Protein AF-A0A931RK16-F1 (afdb_monomer_lite)

Radius of gyration: 16.44 Å; chains: 1; bounding box: 36×21×48 Å

Sequence (110 aa):
MFVYLNLQLIFFVIPLILLWFFFWKMLLPYIKIYLFTIIPTFLFGTPWDLLSVRSGLWNYNTSGTLGIWFFGNPSTGLPLEEFIFFNFLWPFFITTVVIIGWQYFKKYVW

pLDDT: mean 90.81, std 8.19, range [53.38, 98.25]

Structure (mmCIF, N/CA/C/O backbone):
data_AF-A0A931RK16-F1
#
_entry.id   AF-A0A931RK16-F1
#
loop_
_atom_site.group_PDB
_atom_site.id
_atom_site.type_symbol
_atom_site.label_atom_id
_atom_site.label_alt_id
_atom_site.label_comp_id
_atom_site.label_asym_id
_atom_site.label_entity_id
_atom_site.label_seq_id
_atom_site.pdbx_PDB_ins_code
_atom_site.Cartn_x
_atom_site.Cartn_y
_atom_site.Cartn_z
_atom_site.occupancy
_atom_site.B_iso_or_equiv
_atom_site.auth_seq_id
_atom_site.auth_comp_id
_atom_site.auth_asym_id
_atom_site.auth_atom_id
_atom_site.pdbx_PDB_model_num
ATOM 1 N N . MET A 1 1 ? -6.776 0.086 -24.388 1.00 53.38 1 MET A N 1
ATOM 2 C CA . MET A 1 1 ? -7.751 0.060 -23.273 1.00 53.38 1 MET A CA 1
ATOM 3 C C . MET A 1 1 ? -6.976 -0.305 -22.018 1.00 53.38 1 MET A C 1
ATOM 5 O O . MET A 1 1 ? -6.357 -1.359 -22.018 1.00 53.38 1 MET A O 1
ATOM 9 N N . PHE A 1 2 ? -6.930 0.567 -21.006 1.00 64.81 2 PHE A N 1
ATOM 10 C CA . PHE A 1 2 ? -6.140 0.360 -19.779 1.00 64.81 2 PHE A CA 1
ATOM 11 C C . PHE A 1 2 ? -6.820 -0.645 -18.843 1.00 64.81 2 PHE A C 1
ATOM 13 O O . PHE A 1 2 ? -7.290 -0.296 -17.764 1.00 64.81 2 PH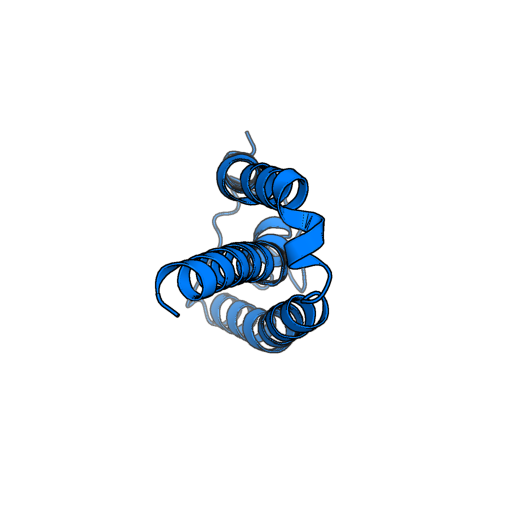E A O 1
ATOM 20 N N . VAL A 1 3 ? -6.930 -1.899 -19.291 1.00 76.50 3 VAL A N 1
ATOM 21 C CA . VAL A 1 3 ? -7.616 -2.968 -18.549 1.00 76.50 3 VAL A CA 1
ATOM 22 C C . VAL A 1 3 ? -7.043 -3.085 -17.139 1.00 76.50 3 VAL A C 1
ATOM 24 O O . VAL A 1 3 ? -7.804 -3.167 -16.185 1.00 76.50 3 VAL A O 1
ATOM 27 N N . TYR A 1 4 ? -5.721 -3.001 -16.997 1.00 77.31 4 TYR A N 1
ATOM 28 C CA . TYR A 1 4 ? -5.059 -3.170 -15.711 1.00 77.31 4 TYR A CA 1
ATOM 29 C C . TYR A 1 4 ? -5.394 -2.054 -14.711 1.00 77.31 4 TYR A C 1
ATOM 31 O O . TYR A 1 4 ? -5.892 -2.336 -13.623 1.00 77.31 4 TYR A O 1
ATOM 39 N N . LEU A 1 5 ? -5.242 -0.788 -15.113 1.00 82.81 5 LEU A N 1
ATOM 40 C CA . LEU A 1 5 ? -5.629 0.361 -14.288 1.00 82.81 5 LEU A CA 1
ATOM 41 C C . LEU A 1 5 ? -7.115 0.309 -13.906 1.00 82.81 5 LEU A C 1
ATOM 43 O O . LEU A 1 5 ? -7.472 0.543 -12.754 1.00 82.81 5 LEU A O 1
ATOM 47 N N . ASN A 1 6 ? -7.988 -0.054 -14.850 1.00 87.56 6 ASN A N 1
ATOM 48 C CA . ASN A 1 6 ? -9.420 -0.179 -14.583 1.00 87.56 6 ASN A CA 1
ATOM 49 C C . ASN A 1 6 ? -9.709 -1.240 -13.513 1.00 87.56 6 ASN A C 1
ATOM 51 O O . ASN A 1 6 ? -10.525 -1.003 -12.624 1.00 87.56 6 ASN A O 1
ATOM 55 N N . LEU A 1 7 ? -9.028 -2.389 -13.563 1.00 86.81 7 LEU A N 1
ATOM 56 C CA . LEU A 1 7 ? -9.163 -3.431 -12.545 1.00 86.81 7 LEU A CA 1
ATOM 57 C C . LEU A 1 7 ? -8.685 -2.931 -11.176 1.00 86.81 7 LEU A C 1
ATOM 59 O O . LEU A 1 7 ? -9.385 -3.124 -10.184 1.00 86.81 7 LEU A O 1
ATOM 63 N N . GLN A 1 8 ? -7.550 -2.229 -11.110 1.00 86.69 8 GLN A N 1
ATOM 64 C CA . GLN A 1 8 ? -7.062 -1.640 -9.857 1.00 86.69 8 GLN A CA 1
ATOM 65 C C . GLN A 1 8 ? -8.070 -0.642 -9.264 1.00 86.69 8 GLN A C 1
ATOM 67 O O . GLN A 1 8 ? -8.343 -0.662 -8.061 1.00 86.69 8 GLN A O 1
ATOM 72 N N . LEU A 1 9 ? -8.676 0.199 -10.106 1.00 90.38 9 LEU A N 1
ATOM 73 C CA . LEU A 1 9 ? -9.700 1.148 -9.674 1.00 90.38 9 LEU A CA 1
ATOM 74 C C . LEU A 1 9 ? -10.937 0.435 -9.113 1.00 90.38 9 LEU A C 1
ATOM 76 O O . LEU A 1 9 ? -11.398 0.775 -8.023 1.00 90.38 9 LEU A O 1
ATOM 80 N N . ILE A 1 10 ? -11.448 -0.568 -9.832 1.00 92.88 10 ILE A N 1
ATOM 81 C CA . ILE A 1 10 ? -12.672 -1.294 -9.466 1.00 92.88 10 ILE A CA 1
ATOM 82 C C . ILE A 1 10 ? -12.482 -2.116 -8.193 1.00 92.88 10 ILE A C 1
ATOM 84 O O . ILE A 1 10 ? -13.352 -2.101 -7.326 1.00 92.88 10 ILE A O 1
ATOM 88 N N . PHE A 1 11 ? -11.365 -2.832 -8.070 1.00 91.25 11 PHE A N 1
ATOM 89 C CA . PHE A 1 11 ? -11.179 -3.796 -6.986 1.00 91.25 11 PHE A CA 1
ATOM 90 C C . PHE A 1 11 ? -10.529 -3.216 -5.733 1.00 91.25 11 PHE A C 1
ATOM 92 O O . PHE A 1 11 ? -10.690 -3.794 -4.662 1.00 91.25 11 PHE A O 1
ATOM 99 N N . PHE A 1 12 ? -9.826 -2.085 -5.832 1.00 92.19 12 PHE A N 1
ATOM 100 C CA . PHE A 1 12 ? -9.086 -1.539 -4.695 1.00 92.19 12 PHE A CA 1
ATOM 101 C C . PHE A 1 12 ? -9.469 -0.098 -4.394 1.00 92.19 12 PHE A C 1
ATOM 103 O O . PHE A 1 12 ? -9.858 0.190 -3.266 1.00 92.19 12 PHE A O 1
ATOM 110 N N . VAL A 1 13 ? -9.425 0.806 -5.378 1.00 94.69 13 VAL A N 1
ATOM 111 C CA . VAL A 1 13 ? -9.688 2.231 -5.113 1.00 94.69 13 VAL A CA 1
ATOM 112 C C . VAL A 1 13 ? -11.139 2.467 -4.702 1.00 94.69 13 VAL A C 1
ATOM 114 O O . VAL A 1 13 ? -11.379 3.079 -3.663 1.00 94.69 13 VAL A O 1
ATOM 117 N N . ILE A 1 14 ? -12.111 1.962 -5.468 1.00 96.12 14 ILE A N 1
ATOM 118 C CA . ILE A 1 14 ? -13.535 2.144 -5.153 1.00 96.12 14 ILE A CA 1
ATOM 119 C C . ILE A 1 14 ? -13.880 1.516 -3.789 1.00 96.12 14 ILE A C 1
ATOM 121 O O . ILE A 1 14 ? -14.414 2.232 -2.939 1.00 96.12 14 ILE A O 1
ATOM 125 N N . PRO A 1 15 ? -13.539 0.242 -3.505 1.00 97.00 15 PRO A N 1
ATOM 126 C CA . PRO A 1 15 ? -13.766 -0.345 -2.189 1.00 97.00 15 PRO A CA 1
ATOM 127 C C . PRO A 1 15 ? -13.076 0.419 -1.059 1.00 97.00 15 PRO A C 1
ATOM 129 O O . PRO A 1 15 ? -13.696 0.646 -0.025 1.00 97.00 15 PRO A O 1
ATOM 132 N N . LEU A 1 16 ? -11.831 0.870 -1.250 1.00 97.19 16 LEU A N 1
ATOM 133 C CA . LEU A 1 16 ? -11.112 1.647 -0.240 1.00 97.19 16 LEU A CA 1
ATOM 134 C C . LEU A 1 16 ? -11.820 2.970 0.069 1.00 97.19 16 LEU A C 1
ATOM 136 O O . LEU A 1 16 ? -11.980 3.309 1.241 1.00 97.19 16 LEU A O 1
ATOM 140 N N . ILE A 1 17 ? -12.285 3.687 -0.960 1.00 97.94 17 ILE A N 1
ATOM 141 C CA . ILE A 1 17 ? -13.060 4.924 -0.800 1.00 97.94 17 ILE A CA 1
ATOM 142 C C . ILE A 1 17 ? -14.337 4.648 -0.011 1.00 97.94 17 ILE A C 1
ATOM 144 O O . ILE A 1 17 ? -14.632 5.382 0.929 1.00 97.94 17 ILE A O 1
ATOM 148 N N . LEU A 1 18 ? -15.076 3.588 -0.350 1.00 98.19 18 LEU A N 1
ATOM 149 C CA . LEU A 1 18 ? -16.300 3.228 0.366 1.00 98.19 18 LEU A CA 1
ATOM 150 C C . LEU A 1 18 ? -16.006 2.889 1.832 1.00 98.19 18 LEU A C 1
ATOM 152 O O . LEU A 1 18 ? -16.664 3.416 2.728 1.00 98.19 18 LEU A O 1
ATOM 156 N N . LEU A 1 19 ? -14.988 2.067 2.098 1.00 98.00 19 LEU A N 1
ATOM 157 C CA . LEU A 1 19 ? -14.597 1.706 3.461 1.00 98.00 19 LEU A CA 1
ATOM 158 C C . LEU A 1 19 ? -14.202 2.943 4.272 1.00 98.00 19 LEU A C 1
ATOM 160 O O . LEU A 1 19 ? -14.673 3.117 5.393 1.00 98.00 19 LEU A O 1
ATOM 164 N N . TRP A 1 20 ? -13.399 3.845 3.714 1.00 97.75 20 TRP A N 1
ATOM 165 C CA . TRP A 1 20 ? -13.055 5.082 4.408 1.00 97.75 20 TRP A CA 1
ATOM 166 C C . TRP A 1 20 ? -14.259 5.995 4.591 1.00 97.75 20 TRP A C 1
ATOM 168 O O . TRP A 1 20 ? -14.450 6.512 5.684 1.00 97.75 20 TRP A O 1
ATOM 178 N N . PHE A 1 21 ? -15.124 6.141 3.594 1.00 98.25 21 PHE A N 1
ATOM 179 C CA . PHE A 1 21 ? -16.332 6.953 3.716 1.00 98.25 21 PHE A CA 1
ATOM 180 C C . PHE A 1 21 ? -17.215 6.507 4.894 1.00 98.25 21 PHE A C 1
ATOM 182 O O . PHE A 1 21 ? -17.642 7.340 5.694 1.00 98.25 21 PHE A O 1
ATOM 189 N N . PHE A 1 22 ? -17.428 5.198 5.060 1.00 98.25 22 PHE A N 1
ATOM 190 C CA . PHE A 1 22 ? -18.258 4.666 6.145 1.00 98.25 22 PHE A CA 1
ATOM 191 C C . PHE A 1 22 ? -17.529 4.558 7.494 1.00 98.25 22 PHE A C 1
ATOM 193 O O . PHE A 1 22 ? -18.151 4.751 8.539 1.00 98.25 22 PHE A O 1
ATOM 200 N N . PHE A 1 23 ? -16.220 4.286 7.498 1.00 97.94 23 PHE A N 1
ATOM 201 C CA . PHE A 1 23 ? -15.464 3.946 8.710 1.00 97.94 23 PHE A CA 1
ATOM 202 C C . PHE A 1 23 ? -14.368 4.955 9.088 1.00 97.94 23 PHE A C 1
ATOM 204 O O . PHE A 1 23 ? -13.601 4.691 10.012 1.00 97.94 23 PHE A O 1
ATOM 211 N N . TRP A 1 24 ? -14.278 6.131 8.455 1.00 97.62 24 TRP A N 1
ATOM 212 C CA . TRP A 1 24 ? -13.167 7.077 8.670 1.00 97.62 24 TRP A CA 1
ATOM 213 C C . TRP A 1 24 ? -12.913 7.417 10.144 1.00 97.62 24 TRP A C 1
ATOM 215 O O . TRP A 1 24 ? -11.763 7.441 10.571 1.00 97.62 24 TRP A O 1
ATOM 225 N N . LYS A 1 25 ? -13.960 7.618 10.958 1.00 97.81 25 LYS A N 1
ATOM 226 C CA . LYS A 1 25 ? -13.8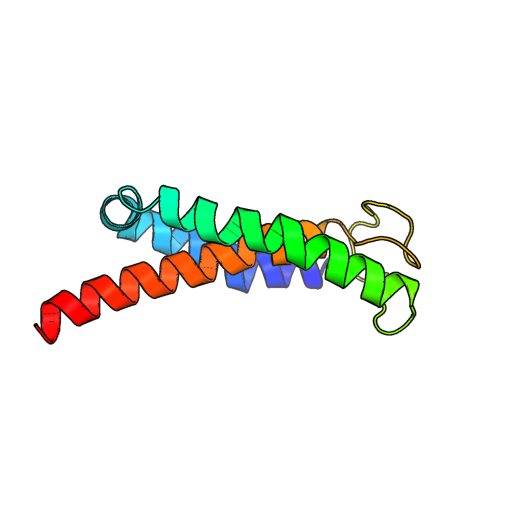07 7.918 12.397 1.00 97.81 25 LYS A CA 1
ATOM 227 C C . LYS A 1 25 ? -13.141 6.778 13.173 1.00 97.81 25 LYS A C 1
ATOM 229 O O . LYS A 1 25 ? -12.408 7.036 14.121 1.00 97.81 25 LYS A O 1
ATOM 234 N N . MET A 1 26 ? -13.391 5.534 12.766 1.00 97.00 26 MET A N 1
ATOM 235 C CA . MET A 1 26 ? -12.754 4.339 13.325 1.00 97.00 26 MET A CA 1
ATOM 236 C C . MET A 1 26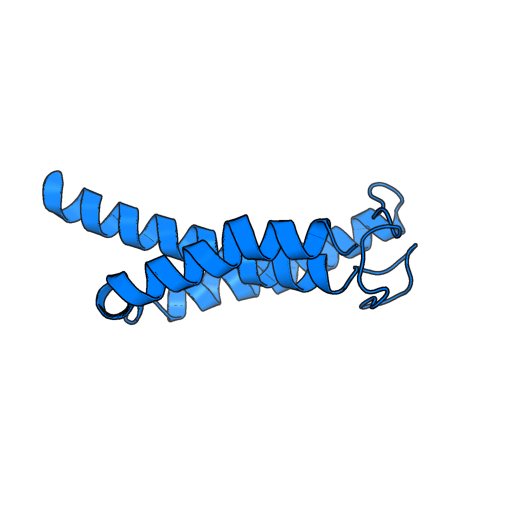 ? -11.308 4.197 12.835 1.00 97.00 26 MET A C 1
ATOM 238 O O . MET A 1 26 ? -10.453 3.741 13.586 1.00 97.00 26 MET A O 1
ATOM 242 N N . LEU A 1 27 ? -11.031 4.587 11.588 1.00 97.75 27 LEU A N 1
ATOM 243 C CA . LEU A 1 27 ? -9.735 4.391 10.933 1.00 97.75 27 LEU A CA 1
ATOM 244 C C . LEU A 1 27 ? -8.711 5.489 11.251 1.00 97.75 27 LEU A C 1
ATOM 246 O O . LEU A 1 27 ? -7.524 5.190 11.370 1.00 97.75 27 LEU A O 1
ATOM 250 N N . LEU A 1 28 ? -9.147 6.742 11.415 1.00 96.94 28 LEU A N 1
ATOM 251 C CA . LEU A 1 28 ? -8.275 7.902 11.649 1.00 96.94 28 LEU A CA 1
ATOM 252 C C . LEU A 1 28 ? -7.283 7.731 12.815 1.00 96.94 28 LEU A C 1
ATOM 254 O O . LEU A 1 28 ? -6.108 8.059 12.627 1.00 96.94 28 LEU A O 1
ATOM 258 N N . PRO A 1 29 ? -7.674 7.191 13.989 1.00 97.56 29 PRO A N 1
ATOM 259 C CA . PRO A 1 29 ? -6.737 6.974 15.095 1.00 97.56 29 PRO A CA 1
ATOM 260 C C . PRO A 1 29 ? -5.555 6.062 14.735 1.00 97.56 29 PRO A C 1
ATOM 262 O O . PRO A 1 29 ? -4.502 6.125 15.368 1.00 97.56 29 PRO A O 1
ATOM 265 N N . TYR A 1 30 ? -5.706 5.236 13.699 1.00 97.31 30 TYR A N 1
ATOM 266 C CA . TYR A 1 30 ? -4.713 4.269 13.247 1.00 97.31 30 TYR A CA 1
ATOM 267 C C . TYR A 1 30 ? -3.837 4.776 12.099 1.00 97.31 30 TYR A C 1
ATOM 269 O O . TYR A 1 30 ? -3.093 3.984 11.527 1.00 97.31 30 TYR A O 1
ATOM 277 N N . ILE A 1 31 ? -3.849 6.076 11.772 1.00 96.31 31 ILE A N 1
ATOM 278 C CA . ILE A 1 31 ? -3.065 6.630 10.650 1.00 96.31 31 ILE A CA 1
ATOM 279 C C . ILE A 1 31 ? -1.575 6.245 10.698 1.00 96.31 31 ILE A C 1
ATOM 281 O O . ILE A 1 31 ? -0.958 5.974 9.671 1.00 96.31 31 ILE A O 1
ATOM 285 N N . LYS A 1 32 ? -1.002 6.126 11.903 1.00 97.25 32 LYS A N 1
ATOM 286 C CA . LYS A 1 32 ? 0.387 5.684 12.092 1.00 97.25 32 LYS A CA 1
ATOM 287 C C . LYS A 1 32 ? 0.612 4.241 11.631 1.00 97.25 32 LYS A C 1
ATOM 289 O O . LYS A 1 32 ? 1.671 3.958 11.090 1.00 97.25 32 LYS A O 1
ATOM 294 N N . ILE A 1 33 ? -0.366 3.346 11.789 1.00 96.94 33 ILE A N 1
ATOM 295 C CA . ILE A 1 33 ? -0.273 1.953 11.317 1.00 96.94 33 ILE A CA 1
ATOM 296 C C . ILE A 1 33 ? -0.205 1.907 9.788 1.00 96.94 33 ILE A C 1
ATOM 298 O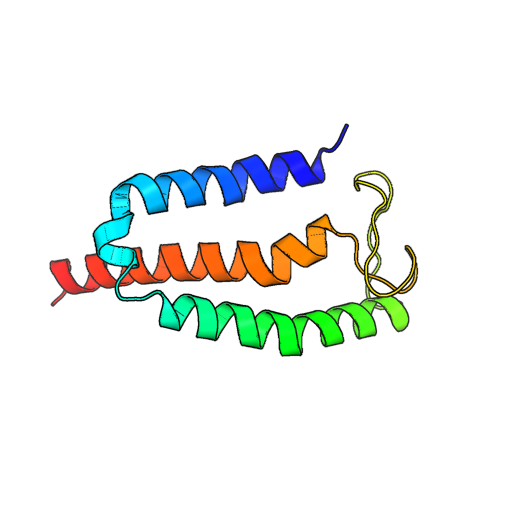 O . ILE A 1 33 ? 0.575 1.138 9.236 1.00 96.94 33 ILE A O 1
ATOM 302 N N . TYR A 1 34 ? -0.950 2.772 9.097 1.00 96.62 34 TYR A N 1
ATOM 303 C CA . TYR A 1 34 ? -0.836 2.893 7.641 1.00 96.62 34 TYR A CA 1
ATOM 304 C C . TYR A 1 34 ? 0.575 3.308 7.218 1.00 96.62 34 TYR A C 1
ATOM 306 O O . TYR A 1 34 ? 1.140 2.719 6.305 1.00 96.62 34 TYR A O 1
ATOM 314 N N . LEU A 1 35 ? 1.197 4.257 7.921 1.00 95.94 35 LEU A N 1
ATOM 315 C CA . LEU A 1 35 ? 2.593 4.620 7.651 1.00 95.94 35 LEU A CA 1
ATOM 316 C C . LEU A 1 35 ? 3.551 3.455 7.935 1.00 95.94 35 LEU A C 1
ATOM 318 O O . LEU A 1 35 ? 4.441 3.188 7.134 1.00 95.94 35 LEU A O 1
ATOM 322 N N . PHE A 1 36 ? 3.345 2.730 9.036 1.00 96.31 36 PHE A N 1
ATOM 323 C CA . PHE A 1 36 ? 4.154 1.562 9.397 1.00 96.31 36 PHE A CA 1
ATOM 324 C C . PHE A 1 36 ? 3.991 0.366 8.458 1.00 96.31 36 PHE A C 1
ATOM 326 O O . PHE A 1 36 ? 4.826 -0.529 8.498 1.00 96.31 36 PHE A O 1
ATOM 333 N N . THR A 1 37 ? 2.956 0.328 7.622 1.00 96.06 37 THR A N 1
ATOM 334 C CA . THR A 1 37 ? 2.798 -0.710 6.595 1.00 96.06 37 THR A CA 1
ATOM 335 C C . THR A 1 37 ? 3.329 -0.226 5.253 1.00 96.06 37 THR A C 1
ATOM 337 O O . THR A 1 37 ? 4.166 -0.895 4.659 1.00 96.06 37 THR A O 1
ATOM 340 N N . ILE A 1 38 ? 2.954 0.981 4.825 1.00 96.06 38 ILE A N 1
ATOM 341 C CA . ILE A 1 38 ? 3.382 1.568 3.547 1.00 96.06 38 ILE A CA 1
ATOM 342 C C . ILE A 1 38 ? 4.900 1.787 3.497 1.00 96.06 38 ILE A C 1
ATOM 344 O O . ILE A 1 38 ? 5.531 1.438 2.504 1.00 96.06 38 ILE A O 1
ATOM 348 N N . ILE A 1 39 ? 5.513 2.346 4.550 1.00 96.31 39 ILE A N 1
ATOM 349 C CA . ILE A 1 39 ? 6.945 2.691 4.525 1.00 96.31 39 ILE A CA 1
ATOM 350 C C . ILE A 1 39 ? 7.820 1.438 4.364 1.00 96.31 39 ILE A C 1
ATOM 352 O O . ILE A 1 39 ? 8.657 1.437 3.463 1.00 96.31 39 ILE A O 1
ATOM 356 N N . PRO A 1 40 ? 7.656 0.357 5.153 1.00 95.31 40 PRO A N 1
ATOM 357 C CA . PRO A 1 40 ? 8.430 -0.861 4.934 1.00 95.31 40 PRO A CA 1
ATOM 358 C C . PRO A 1 40 ? 8.135 -1.523 3.588 1.00 95.31 40 PRO A C 1
ATOM 360 O O . PRO A 1 40 ? 9.076 -1.952 2.926 1.00 95.31 40 PRO A O 1
ATOM 363 N N . THR A 1 41 ? 6.872 -1.572 3.142 1.00 94.94 41 THR A N 1
ATOM 364 C CA . THR A 1 41 ? 6.547 -2.098 1.807 1.00 94.94 41 THR A CA 1
ATOM 365 C C . THR A 1 41 ? 7.293 -1.328 0.725 1.00 94.94 41 THR A C 1
ATOM 367 O O . THR A 1 41 ? 7.908 -1.944 -0.135 1.00 94.94 41 THR A O 1
ATOM 370 N N . PHE A 1 42 ? 7.345 -0.002 0.815 1.00 94.81 42 PHE A N 1
ATOM 371 C CA . PHE A 1 42 ? 8.123 0.813 -0.107 1.00 94.81 42 PHE A CA 1
ATOM 372 C C . PHE A 1 42 ? 9.632 0.539 -0.012 1.00 94.81 42 PHE A C 1
ATOM 374 O O . PHE A 1 42 ? 10.272 0.248 -1.022 1.00 94.81 42 PHE A O 1
ATOM 381 N N . LEU A 1 43 ? 10.204 0.588 1.195 1.00 95.81 43 LEU A N 1
ATOM 382 C CA . LEU A 1 43 ? 11.650 0.463 1.406 1.00 95.81 43 LEU A CA 1
ATOM 383 C C . LEU A 1 43 ? 12.205 -0.920 1.062 1.00 95.81 43 LEU A C 1
ATOM 385 O O . LEU A 1 43 ? 13.351 -1.007 0.635 1.00 95.81 43 LEU A O 1
ATOM 389 N N . PHE A 1 44 ? 11.427 -1.985 1.254 1.00 95.06 44 PHE A N 1
ATOM 390 C CA . PHE A 1 44 ? 11.877 -3.356 1.008 1.00 95.06 44 PHE A CA 1
ATOM 391 C C . PHE A 1 44 ? 11.285 -3.951 -0.271 1.00 95.06 44 PHE A C 1
ATOM 393 O O . PHE A 1 44 ? 12.000 -4.617 -1.017 1.00 95.06 44 PHE A O 1
ATOM 400 N N . GLY A 1 45 ? 10.012 -3.680 -0.558 1.00 93.12 45 GLY A N 1
ATOM 401 C CA . GLY A 1 45 ? 9.321 -4.185 -1.743 1.00 93.12 45 GLY A CA 1
ATOM 402 C C . GLY A 1 45 ? 9.849 -3.566 -3.030 1.00 93.12 45 GLY A C 1
ATOM 403 O O . GLY A 1 45 ? 10.172 -4.296 -3.960 1.00 93.12 45 GLY A O 1
ATOM 404 N N . THR A 1 46 ? 10.054 -2.242 -3.073 1.00 93.38 46 THR A N 1
ATOM 405 C CA . THR A 1 46 ? 10.562 -1.594 -4.297 1.00 93.38 46 THR A CA 1
ATOM 406 C C . THR A 1 46 ? 11.946 -2.121 -4.709 1.00 93.38 46 THR A C 1
ATOM 408 O O . THR A 1 46 ? 12.110 -2.479 -5.879 1.00 93.38 46 THR A O 1
ATOM 411 N N . PRO A 1 47 ? 12.955 -2.228 -3.815 1.00 94.31 47 PRO A N 1
ATOM 412 C CA . PRO A 1 47 ? 14.229 -2.839 -4.190 1.00 94.31 47 PRO A CA 1
ATOM 413 C C . PRO A 1 47 ? 14.098 -4.299 -4.619 1.00 94.31 47 PRO A C 1
ATOM 415 O O . PRO A 1 47 ? 14.759 -4.705 -5.573 1.00 94.31 47 PRO A O 1
ATOM 418 N N . TRP A 1 48 ? 13.251 -5.080 -3.944 1.00 94.12 48 TRP A N 1
ATOM 419 C CA . TRP A 1 48 ? 13.042 -6.487 -4.280 1.00 94.12 48 TRP A CA 1
ATOM 420 C C . TRP A 1 48 ? 12.441 -6.669 -5.678 1.00 94.12 48 TRP A C 1
ATOM 422 O O . TRP A 1 48 ? 12.938 -7.477 -6.467 1.00 94.12 48 TRP A O 1
ATOM 432 N N . ASP A 1 49 ? 11.434 -5.870 -6.025 1.00 91.88 49 ASP A N 1
ATOM 433 C CA . ASP A 1 49 ? 10.817 -5.895 -7.351 1.00 91.88 49 ASP A CA 1
ATOM 434 C C . ASP A 1 49 ? 11.812 -5.472 -8.433 1.00 91.88 49 ASP A C 1
ATOM 436 O O . ASP A 1 49 ? 11.925 -6.127 -9.470 1.00 91.88 49 ASP A O 1
ATOM 440 N N . LEU A 1 50 ? 12.602 -4.422 -8.184 1.00 93.19 50 LEU A N 1
ATOM 441 C CA . LEU A 1 50 ? 13.639 -3.983 -9.121 1.00 93.19 50 LEU A CA 1
ATOM 442 C C . LEU A 1 50 ? 14.710 -5.053 -9.342 1.00 93.19 50 LEU A C 1
ATOM 444 O O . LEU A 1 50 ? 15.135 -5.265 -10.478 1.00 93.19 50 LEU A O 1
ATOM 448 N N . LEU A 1 51 ? 15.149 -5.736 -8.283 1.00 94.81 51 LEU A N 1
ATOM 449 C CA . LEU A 1 51 ? 16.091 -6.852 -8.394 1.00 94.81 51 LEU A CA 1
ATOM 450 C C . LEU A 1 51 ? 15.485 -8.010 -9.191 1.00 94.81 51 LEU A C 1
ATOM 452 O O . LEU A 1 51 ? 16.160 -8.584 -10.046 1.00 94.81 51 LEU A O 1
ATOM 456 N N . SER A 1 52 ? 14.211 -8.319 -8.960 1.00 93.75 52 SER A N 1
ATOM 457 C CA . SER A 1 52 ? 13.495 -9.388 -9.662 1.00 93.75 52 SER A CA 1
ATOM 458 C C . SER A 1 52 ? 13.362 -9.099 -11.159 1.00 93.75 52 SER A C 1
ATOM 460 O O . SER A 1 52 ? 13.611 -9.982 -11.977 1.00 93.75 52 SER A O 1
ATOM 462 N N . VAL A 1 53 ? 13.065 -7.851 -11.538 1.00 92.56 53 VAL A N 1
ATOM 463 C CA . VAL A 1 53 ? 13.019 -7.439 -12.952 1.00 92.56 53 VAL A CA 1
ATOM 464 C C . VAL A 1 53 ? 14.404 -7.481 -13.588 1.00 92.56 53 VAL A C 1
ATOM 466 O O . VAL A 1 53 ? 14.595 -8.079 -14.643 1.00 92.56 53 VAL A O 1
ATOM 469 N N . ARG A 1 54 ? 15.409 -6.890 -12.934 1.00 91.94 54 ARG A N 1
ATOM 470 C CA . ARG A 1 54 ? 16.769 -6.784 -13.493 1.00 91.94 54 ARG A CA 1
ATOM 471 C C . ARG A 1 54 ? 17.487 -8.125 -13.609 1.00 91.94 54 ARG A C 1
ATOM 473 O O . ARG A 1 54 ? 18.350 -8.271 -14.466 1.00 91.94 54 ARG A O 1
ATOM 480 N N . SER A 1 55 ? 17.146 -9.088 -12.756 1.00 94.44 55 SER A N 1
ATOM 481 C CA . SER A 1 55 ? 17.645 -10.465 -12.845 1.00 94.44 55 SER A CA 1
ATOM 482 C C . SER A 1 55 ? 16.893 -11.313 -13.875 1.00 94.44 55 SER A C 1
ATOM 484 O O . SER A 1 55 ? 17.279 -12.454 -14.117 1.00 94.44 55 SER A O 1
ATOM 486 N N . GLY A 1 56 ? 15.826 -10.780 -14.480 1.00 90.81 56 GLY A N 1
ATOM 487 C CA . GLY A 1 56 ? 14.971 -11.504 -15.417 1.00 90.81 56 GLY A CA 1
ATOM 488 C C . GLY A 1 56 ? 14.044 -12.528 -14.755 1.00 90.81 56 GLY A C 1
ATOM 489 O O . GLY A 1 56 ? 13.374 -13.273 -15.467 1.00 90.81 56 GLY A O 1
ATOM 490 N N . LEU A 1 57 ? 13.980 -12.565 -13.417 1.00 93.12 57 LEU A N 1
ATOM 491 C CA . LEU A 1 57 ? 13.083 -13.445 -12.662 1.00 93.12 57 LEU A CA 1
ATOM 492 C C . LEU A 1 57 ? 11.612 -13.068 -12.871 1.00 93.12 57 LEU A C 1
ATOM 494 O O . LEU A 1 57 ? 10.741 -13.935 -12.874 1.00 93.12 57 LEU A O 1
ATOM 498 N N . TRP A 1 58 ? 11.342 -11.778 -13.069 1.00 88.19 58 TRP A N 1
ATOM 499 C CA . TRP A 1 58 ? 10.011 -11.243 -13.322 1.00 88.19 58 TRP A CA 1
ATOM 500 C C . TRP A 1 58 ? 10.027 -10.262 -14.494 1.00 88.19 58 TRP A C 1
ATOM 502 O O . TRP A 1 58 ? 10.996 -9.537 -14.686 1.00 88.19 58 TRP A O 1
ATOM 512 N N . ASN A 1 59 ? 8.942 -10.207 -15.268 1.00 85.25 59 ASN A N 1
ATOM 513 C CA . ASN A 1 59 ? 8.775 -9.234 -16.346 1.00 85.25 59 ASN A CA 1
ATOM 514 C C . ASN A 1 59 ? 7.336 -8.714 -16.363 1.00 85.25 59 ASN A C 1
ATOM 516 O O . ASN A 1 59 ? 6.389 -9.485 -16.207 1.00 85.25 59 ASN A O 1
ATOM 520 N N . TYR A 1 60 ? 7.172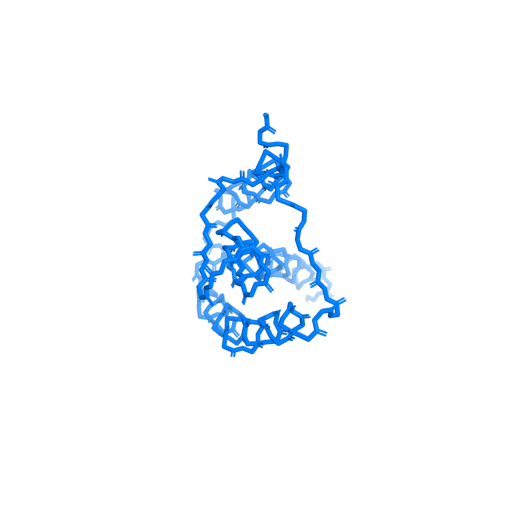 -7.415 -16.607 1.00 81.56 60 TYR A N 1
ATOM 521 C CA . TYR A 1 60 ? 5.858 -6.791 -16.736 1.00 81.56 60 TYR A CA 1
ATOM 522 C C . TYR A 1 60 ? 5.411 -6.776 -18.198 1.00 81.56 60 TYR A C 1
ATOM 524 O O . TYR A 1 60 ? 6.158 -6.360 -19.085 1.00 81.56 60 TYR A O 1
ATOM 532 N N . ASN A 1 61 ? 4.170 -7.195 -18.458 1.00 76.69 61 ASN A N 1
ATOM 533 C CA . ASN A 1 61 ? 3.595 -7.070 -19.792 1.00 76.69 61 ASN A CA 1
ATOM 534 C C . ASN A 1 61 ? 3.284 -5.594 -20.090 1.00 76.69 61 ASN A C 1
ATOM 536 O O . ASN A 1 61 ? 2.448 -4.970 -19.439 1.00 76.69 61 ASN A O 1
ATOM 540 N N . THR A 1 62 ? 3.952 -5.039 -21.098 1.00 70.69 62 THR A N 1
ATOM 541 C CA . THR A 1 62 ? 3.886 -3.617 -21.453 1.00 70.69 62 THR A CA 1
ATOM 542 C C . THR A 1 62 ? 2.610 -3.227 -22.198 1.00 70.69 62 THR A C 1
ATOM 544 O O . THR A 1 62 ? 2.297 -2.043 -22.286 1.00 70.69 62 THR A O 1
ATOM 547 N N . SER A 1 63 ? 1.839 -4.190 -22.720 1.00 69.50 63 SER A N 1
ATOM 548 C CA . SER A 1 63 ? 0.702 -3.911 -23.610 1.00 69.50 63 SER A CA 1
ATOM 549 C C . SER A 1 63 ? -0.509 -3.267 -22.918 1.00 69.50 63 SER A C 1
ATOM 551 O O . SER A 1 63 ? -1.440 -2.834 -23.595 1.00 69.50 63 SER A O 1
ATOM 553 N N . GLY A 1 64 ? -0.531 -3.241 -21.580 1.00 70.19 64 GLY A N 1
ATOM 554 C CA . GLY A 1 64 ? -1.654 -2.752 -20.771 1.00 70.19 64 GLY A CA 1
ATOM 555 C C . GLY A 1 64 ? -1.342 -1.566 -19.858 1.00 70.19 64 GLY A C 1
ATOM 556 O O . GLY A 1 64 ? -2.238 -1.163 -19.114 1.00 70.19 64 GLY A O 1
ATOM 557 N N . THR A 1 65 ? -0.117 -1.030 -19.898 1.00 77.75 65 THR A N 1
ATOM 558 C CA . THR A 1 65 ? 0.327 0.050 -19.005 1.00 77.75 65 THR A CA 1
ATOM 559 C C . THR A 1 65 ? 0.202 1.434 -19.651 1.00 77.75 65 THR A C 1
ATOM 561 O O . THR A 1 65 ? 0.054 1.576 -20.865 1.00 77.75 65 THR A O 1
ATOM 564 N N . LEU A 1 66 ? 0.289 2.477 -18.830 1.00 81.88 66 LEU A N 1
ATOM 565 C CA . LEU A 1 66 ? 0.342 3.896 -19.179 1.00 81.88 66 LEU A CA 1
ATOM 566 C C . LEU A 1 66 ? 1.659 4.273 -19.876 1.00 81.88 66 LEU A C 1
ATOM 568 O O . LEU A 1 66 ? 1.809 5.406 -20.325 1.00 81.88 66 LEU A O 1
ATOM 572 N N . GLY A 1 67 ? 2.624 3.349 -19.950 1.00 82.88 67 GLY A N 1
ATOM 573 C CA . GLY A 1 67 ? 3.937 3.584 -20.552 1.00 82.88 67 GLY A CA 1
ATOM 574 C C . GLY A 1 67 ? 4.884 4.433 -19.697 1.00 82.88 67 GLY A C 1
ATOM 575 O O . GLY A 1 67 ? 5.957 4.797 -20.173 1.00 82.88 67 GLY A O 1
ATOM 576 N N . ILE A 1 68 ? 4.523 4.734 -18.446 1.00 87.94 68 ILE A N 1
ATOM 577 C CA . ILE A 1 68 ? 5.364 5.475 -17.497 1.00 87.94 68 ILE A CA 1
ATOM 578 C C . ILE A 1 68 ? 6.122 4.473 -16.627 1.00 87.94 68 ILE A C 1
ATOM 580 O O . ILE A 1 68 ? 5.509 3.597 -16.020 1.00 87.94 68 ILE A O 1
ATOM 584 N N . TRP A 1 69 ? 7.445 4.623 -16.548 1.00 90.88 69 TRP A N 1
ATOM 585 C CA . TRP A 1 69 ? 8.331 3.710 -15.827 1.00 90.88 69 TRP A CA 1
ATOM 586 C C . TRP A 1 69 ? 9.171 4.458 -14.800 1.00 90.88 69 TRP A C 1
ATOM 588 O O . TRP A 1 69 ? 9.757 5.499 -15.097 1.00 90.88 69 TRP A O 1
ATOM 598 N N . PHE A 1 70 ? 9.263 3.902 -13.597 1.00 90.06 70 PHE A N 1
ATOM 599 C CA . PHE A 1 70 ? 10.177 4.357 -12.563 1.00 90.06 70 PHE A CA 1
ATOM 600 C C . PHE A 1 70 ? 11.456 3.529 -12.547 1.00 90.06 70 PHE A C 1
ATOM 602 O O . PHE A 1 70 ? 11.444 2.322 -12.791 1.00 90.06 70 PHE A O 1
ATOM 609 N N . PHE A 1 71 ? 12.559 4.191 -12.188 1.00 89.19 71 PHE A N 1
ATOM 610 C CA . PHE A 1 71 ? 13.867 3.572 -11.939 1.00 89.19 71 PHE A CA 1
ATOM 611 C C . PHE A 1 71 ? 14.450 2.773 -13.121 1.00 89.19 71 PHE A C 1
ATOM 613 O O . PHE A 1 71 ? 15.311 1.911 -12.916 1.00 89.19 71 PHE A O 1
ATOM 620 N N . GLY A 1 72 ? 14.010 3.065 -14.350 1.00 87.81 72 GLY A N 1
ATOM 621 C CA . GLY A 1 72 ? 14.512 2.420 -15.557 1.00 87.81 72 GLY A CA 1
ATOM 622 C C . GLY A 1 72 ? 13.530 2.467 -16.724 1.00 87.81 72 GLY A C 1
ATOM 623 O O . GLY A 1 72 ? 12.776 3.420 -16.897 1.00 87.81 72 GLY A O 1
ATOM 624 N N . ASN A 1 73 ? 13.575 1.414 -17.531 1.00 87.44 73 ASN A N 1
ATOM 625 C CA . ASN A 1 73 ? 12.754 1.196 -18.723 1.00 87.44 73 ASN A CA 1
ATOM 626 C C . ASN A 1 73 ? 11.951 -0.119 -18.573 1.00 87.44 73 ASN A C 1
ATOM 628 O O . ASN A 1 73 ? 12.098 -0.781 -17.544 1.00 87.44 73 ASN A O 1
ATOM 632 N N . PRO A 1 74 ? 11.149 -0.552 -19.564 1.00 85.00 74 PRO A N 1
ATOM 633 C CA . PRO A 1 74 ? 10.352 -1.775 -19.448 1.00 85.00 74 PRO A CA 1
ATOM 634 C C . PRO A 1 74 ? 11.095 -3.053 -19.042 1.00 85.00 74 PRO A C 1
ATOM 636 O O . PRO A 1 74 ? 10.481 -3.980 -18.527 1.00 85.00 74 PRO A O 1
ATOM 639 N N . SER A 1 75 ? 12.408 -3.112 -19.267 1.00 85.00 75 SER A N 1
ATOM 640 C CA . SER A 1 75 ? 13.246 -4.274 -18.958 1.00 85.00 75 SER A CA 1
ATOM 641 C C . SER A 1 75 ? 13.996 -4.156 -17.627 1.00 85.00 75 SER A C 1
ATOM 643 O O . SER A 1 75 ? 14.683 -5.088 -17.231 1.00 85.00 75 SER A O 1
ATOM 645 N N . THR A 1 76 ? 13.948 -3.000 -16.958 1.00 87.06 76 THR A N 1
ATOM 646 C CA . THR A 1 76 ? 14.808 -2.704 -15.789 1.00 87.06 76 THR A CA 1
ATOM 647 C C . THR A 1 76 ? 14.130 -1.910 -14.674 1.00 87.06 76 THR A C 1
ATOM 649 O O . THR A 1 76 ? 14.695 -1.795 -13.581 1.00 87.06 76 THR A O 1
ATOM 652 N N . GLY A 1 77 ? 12.966 -1.333 -14.960 1.00 89.81 77 GLY A N 1
ATOM 653 C CA . GLY A 1 77 ? 12.187 -0.490 -14.067 1.00 89.81 77 GLY A CA 1
ATOM 654 C C . GLY A 1 77 ? 10.817 -1.079 -13.753 1.00 89.81 77 GLY A C 1
ATOM 655 O O . GLY A 1 77 ? 10.471 -2.183 -14.173 1.00 89.81 77 GLY A O 1
ATOM 656 N N . LEU A 1 78 ? 10.032 -0.302 -13.014 1.00 90.94 78 LEU A N 1
ATOM 657 C CA . LEU A 1 78 ? 8.675 -0.660 -12.606 1.00 90.94 78 LEU A CA 1
ATOM 658 C C . LEU A 1 78 ? 7.678 0.257 -13.311 1.00 90.94 78 LEU A C 1
ATOM 660 O O . LEU A 1 78 ? 7.903 1.471 -13.327 1.00 90.94 78 LEU A O 1
ATOM 664 N N . PRO A 1 79 ? 6.581 -0.265 -13.876 1.00 91.06 79 PRO A N 1
ATOM 665 C CA . PRO A 1 79 ? 5.541 0.595 -14.416 1.00 91.06 79 PRO A CA 1
ATOM 666 C C . PRO A 1 79 ? 4.856 1.351 -13.266 1.00 91.06 79 PRO A C 1
ATOM 668 O O . PRO A 1 79 ? 4.715 0.830 -12.155 1.00 91.06 79 PRO A O 1
ATOM 671 N N . LEU A 1 80 ? 4.455 2.598 -13.525 1.00 88.69 80 LEU A N 1
ATOM 672 C CA . LEU A 1 80 ? 3.849 3.518 -12.551 1.00 88.69 80 LEU A CA 1
ATOM 673 C C . LEU A 1 80 ? 2.701 2.869 -11.772 1.00 88.69 80 LEU A C 1
ATOM 675 O O . LEU A 1 80 ? 2.599 3.035 -10.558 1.00 88.69 80 LEU A O 1
ATOM 679 N N . GLU A 1 81 ? 1.847 2.132 -12.472 1.00 86.88 81 GLU A N 1
ATOM 680 C CA . GLU A 1 81 ? 0.661 1.506 -11.903 1.00 86.88 81 GLU A CA 1
ATOM 681 C C . GLU A 1 81 ? 1.026 0.439 -10.883 1.00 86.88 81 GLU A C 1
ATOM 683 O O . GLU A 1 81 ? 0.470 0.440 -9.793 1.00 86.88 81 GLU A O 1
ATOM 688 N N . GLU A 1 82 ? 1.985 -0.431 -11.195 1.00 86.50 82 GLU A N 1
ATOM 689 C CA . GLU A 1 82 ? 2.442 -1.474 -10.269 1.00 86.50 82 GLU A CA 1
ATOM 690 C C . GLU A 1 82 ? 3.160 -0.859 -9.076 1.00 86.50 82 GLU A C 1
ATOM 692 O O . GLU A 1 82 ? 2.925 -1.235 -7.929 1.00 86.50 82 GLU A O 1
ATOM 697 N N . PHE A 1 83 ? 3.979 0.158 -9.337 1.00 90.06 83 PHE A N 1
ATOM 698 C CA . PHE A 1 83 ? 4.687 0.870 -8.291 1.00 90.06 83 PHE A CA 1
ATOM 699 C C . PHE A 1 83 ? 3.724 1.497 -7.272 1.00 90.06 83 PHE A C 1
ATOM 701 O O . PHE A 1 83 ? 3.895 1.297 -6.068 1.00 90.06 83 PHE A O 1
ATOM 708 N N . ILE A 1 84 ? 2.698 2.223 -7.730 1.00 90.75 84 ILE A N 1
ATOM 709 C CA . ILE A 1 84 ? 1.692 2.813 -6.835 1.00 90.75 84 ILE A CA 1
ATOM 710 C C . ILE A 1 84 ? 0.890 1.712 -6.141 1.00 90.75 84 ILE A C 1
ATOM 712 O O . ILE A 1 84 ? 0.616 1.779 -4.939 1.00 90.75 84 ILE A O 1
ATOM 716 N N . PHE A 1 85 ? 0.503 0.694 -6.898 1.00 88.50 85 PHE A N 1
ATOM 717 C CA . PHE A 1 85 ? -0.395 -0.338 -6.425 1.00 88.50 85 PHE A CA 1
ATOM 718 C C . PHE A 1 85 ? 0.217 -1.185 -5.314 1.00 88.50 85 PHE A C 1
ATOM 720 O O . PHE A 1 85 ? -0.374 -1.281 -4.238 1.00 88.50 85 PHE A O 1
ATOM 727 N N . PHE A 1 86 ? 1.408 -1.740 -5.530 1.00 88.81 86 PHE A N 1
ATOM 728 C CA . PHE A 1 86 ? 2.056 -2.606 -4.550 1.00 88.81 86 PHE A CA 1
ATOM 729 C C . PHE A 1 86 ? 2.568 -1.837 -3.339 1.00 88.81 86 PHE A C 1
ATOM 731 O O . PHE A 1 86 ? 2.388 -2.295 -2.213 1.00 88.81 86 PHE A O 1
ATOM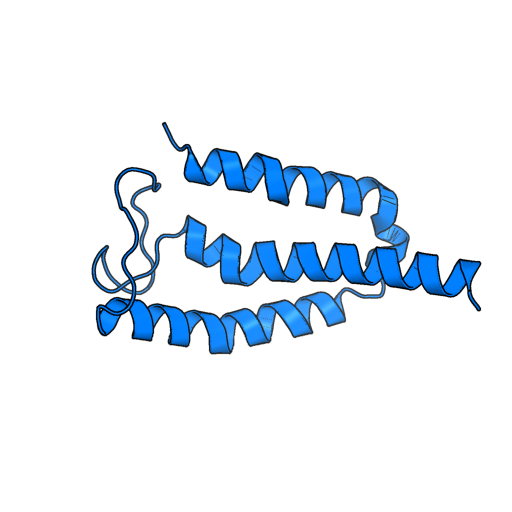 738 N N . ASN A 1 87 ? 3.162 -0.658 -3.538 1.00 92.62 87 ASN A N 1
ATOM 739 C CA . ASN A 1 87 ? 3.790 0.063 -2.431 1.00 92.62 87 ASN A CA 1
ATOM 740 C C . ASN A 1 87 ? 2.800 0.880 -1.598 1.00 92.62 87 ASN A C 1
ATOM 742 O O . ASN A 1 87 ? 3.068 1.133 -0.426 1.00 92.62 87 ASN A O 1
ATOM 746 N N . PHE A 1 88 ? 1.663 1.283 -2.170 1.00 93.06 88 PHE A N 1
ATOM 747 C CA . PHE A 1 88 ? 0.713 2.161 -1.487 1.00 93.06 88 PHE A CA 1
ATOM 748 C C . PHE A 1 88 ? -0.682 1.554 -1.416 1.00 93.06 88 PHE A C 1
ATOM 750 O O . PHE A 1 88 ? -1.214 1.405 -0.319 1.00 93.06 88 PHE A O 1
ATOM 757 N N . LEU A 1 89 ? -1.289 1.188 -2.548 1.00 93.75 89 LEU A N 1
ATOM 758 C CA . LEU A 1 89 ? -2.709 0.827 -2.556 1.00 93.75 89 LEU A CA 1
ATOM 759 C C . LEU A 1 89 ? -2.995 -0.490 -1.819 1.00 93.75 89 LEU A C 1
ATOM 761 O O . LEU A 1 89 ? -3.935 -0.554 -1.030 1.00 93.75 89 LEU A O 1
ATOM 765 N N . TRP A 1 90 ? -2.168 -1.515 -2.028 1.00 93.25 90 TRP A N 1
ATOM 766 C CA . TRP A 1 90 ? -2.264 -2.810 -1.349 1.00 93.25 90 TRP A CA 1
ATOM 767 C C . TRP A 1 90 ? -2.109 -2.725 0.170 1.00 93.25 90 TRP A C 1
ATOM 769 O O . TRP A 1 90 ? -3.039 -3.126 0.878 1.00 93.25 90 TRP A O 1
ATOM 779 N N . PRO A 1 91 ? -0.986 -2.206 0.707 1.00 95.75 91 PRO A N 1
ATOM 780 C CA . PRO A 1 91 ? -0.809 -2.103 2.150 1.00 95.75 91 PRO A CA 1
ATOM 781 C C . PRO A 1 91 ? -1.880 -1.212 2.778 1.00 95.75 91 PRO A C 1
ATOM 783 O O . PRO A 1 91 ? -2.367 -1.533 3.862 1.00 95.75 91 PRO A O 1
ATOM 786 N N . PHE A 1 92 ? -2.322 -0.156 2.085 1.00 97.06 92 PHE A N 1
ATOM 787 C CA . PHE A 1 92 ? -3.438 0.666 2.541 1.00 97.06 92 PHE A CA 1
ATOM 788 C C . PHE A 1 92 ? -4.721 -0.174 2.650 1.00 97.06 92 PHE A C 1
ATOM 790 O O . PHE A 1 92 ? -5.296 -0.286 3.735 1.00 97.06 92 PHE A O 1
ATOM 797 N N . PHE A 1 93 ? -5.140 -0.824 1.566 1.00 97.06 93 PHE A N 1
ATOM 798 C CA . PHE A 1 93 ? -6.369 -1.610 1.534 1.00 97.06 93 PHE A CA 1
ATOM 799 C C . PHE A 1 93 ? -6.394 -2.723 2.587 1.00 97.06 93 PHE A C 1
ATOM 801 O O . PHE A 1 93 ? -7.345 -2.807 3.369 1.00 97.06 93 PHE A O 1
ATOM 808 N N . ILE A 1 94 ? -5.329 -3.523 2.673 1.00 96.56 94 ILE A N 1
ATOM 809 C CA . ILE A 1 94 ? -5.226 -4.607 3.657 1.00 96.56 94 ILE A CA 1
ATOM 810 C C . ILE A 1 94 ? -5.291 -4.046 5.078 1.00 96.56 94 ILE A C 1
ATOM 812 O O . ILE A 1 94 ? -6.058 -4.547 5.898 1.00 96.56 94 ILE A O 1
ATOM 816 N N . THR A 1 95 ? -4.548 -2.976 5.368 1.00 97.62 95 THR A N 1
ATOM 817 C CA . THR A 1 95 ? -4.557 -2.350 6.697 1.00 97.62 95 THR A CA 1
ATOM 818 C C . THR A 1 95 ? -5.953 -1.851 7.067 1.00 97.62 95 THR A C 1
ATOM 820 O O . THR A 1 95 ? -6.404 -2.073 8.189 1.00 97.62 95 THR A O 1
ATOM 823 N N . THR A 1 96 ? -6.679 -1.244 6.123 1.00 98.06 96 THR A N 1
ATOM 824 C CA . THR A 1 96 ? -8.070 -0.817 6.328 1.00 98.06 96 THR A CA 1
ATOM 825 C C . THR A 1 96 ? -8.977 -1.991 6.677 1.00 98.06 96 THR A C 1
ATOM 827 O O . THR A 1 96 ? -9.680 -1.934 7.688 1.00 98.06 96 THR A O 1
ATOM 830 N N . VAL A 1 97 ? -8.944 -3.064 5.885 1.00 97.81 97 VAL A N 1
ATOM 831 C CA . VAL A 1 97 ? -9.780 -4.251 6.116 1.00 97.81 97 VAL A CA 1
ATOM 832 C C . VAL A 1 97 ? -9.452 -4.902 7.460 1.00 97.81 97 VAL A C 1
ATOM 834 O O . VAL A 1 97 ? -10.365 -5.231 8.216 1.00 97.81 97 VAL A O 1
ATOM 837 N N . VAL A 1 98 ? -8.167 -5.033 7.797 1.00 97.62 98 VAL A N 1
ATOM 838 C CA . VAL A 1 98 ? -7.719 -5.637 9.059 1.00 97.62 98 VAL A CA 1
ATOM 839 C C . VAL A 1 98 ? -8.145 -4.801 10.262 1.00 97.62 98 VAL A C 1
ATOM 841 O O . VAL A 1 98 ? -8.657 -5.364 11.226 1.00 97.62 98 VAL A O 1
ATOM 844 N N . ILE A 1 99 ? -7.991 -3.473 10.221 1.00 97.81 99 ILE A N 1
ATOM 845 C CA . ILE A 1 99 ? -8.426 -2.603 11.323 1.00 97.81 99 ILE A CA 1
ATOM 846 C C . ILE A 1 99 ? -9.933 -2.732 11.530 1.00 97.81 99 ILE A C 1
ATOM 848 O O . ILE A 1 99 ? -10.366 -2.947 12.660 1.00 97.81 99 ILE A O 1
ATOM 852 N N . ILE A 1 100 ? -10.730 -2.631 10.461 1.00 97.25 100 ILE A N 1
ATOM 853 C CA . ILE A 1 100 ? -12.189 -2.763 10.558 1.00 97.25 100 ILE A CA 1
ATOM 854 C C . ILE A 1 100 ? -12.543 -4.141 11.125 1.00 97.25 100 ILE A C 1
ATOM 856 O O . ILE A 1 100 ? -13.229 -4.224 12.143 1.00 97.25 100 ILE A O 1
ATOM 860 N N . GLY A 1 101 ? -12.023 -5.217 10.530 1.00 96.81 101 GLY A N 1
ATOM 861 C CA . GLY A 1 101 ? -12.273 -6.584 10.984 1.00 96.81 101 GLY A CA 1
ATOM 862 C C . GLY A 1 101 ? -11.911 -6.789 12.456 1.00 96.81 101 GLY A C 1
ATOM 863 O O . GLY A 1 101 ? -12.702 -7.349 13.212 1.00 96.81 101 GLY A O 1
ATOM 864 N N . TRP A 1 102 ? -10.769 -6.256 12.891 1.00 96.00 102 TRP A N 1
ATOM 865 C CA . TRP A 1 102 ? -10.325 -6.316 14.281 1.00 96.00 102 TRP A CA 1
ATOM 866 C C . TRP A 1 102 ? -11.260 -5.573 15.240 1.00 96.00 102 TRP A C 1
ATOM 868 O O . TRP A 1 102 ? -11.597 -6.105 16.296 1.00 96.00 102 TRP A O 1
ATOM 878 N N . GLN A 1 103 ? -11.717 -4.369 14.887 1.00 94.69 103 GLN A N 1
ATOM 879 C CA . GLN A 1 103 ? -12.644 -3.604 15.731 1.00 94.69 103 GLN A CA 1
ATOM 880 C C . GLN A 1 103 ? -13.987 -4.311 15.889 1.00 94.69 103 GLN A C 1
ATOM 882 O O . GLN A 1 103 ? -14.549 -4.340 16.984 1.00 94.69 103 GLN A O 1
ATOM 887 N N . TYR A 1 104 ? -14.490 -4.905 14.808 1.00 93.50 104 TYR A N 1
ATOM 888 C CA . TYR A 1 104 ? -15.710 -5.699 14.857 1.00 93.50 104 TYR A CA 1
ATOM 889 C C . TYR A 1 104 ? -15.506 -6.964 15.694 1.00 93.50 104 TYR A C 1
ATOM 891 O O . TYR A 1 104 ? -16.273 -7.200 16.621 1.00 93.50 104 TYR A O 1
ATOM 899 N N . PHE A 1 105 ? -14.441 -7.730 15.457 1.00 94.56 105 PHE A N 1
ATOM 900 C CA . PHE A 1 105 ? -14.128 -8.918 16.254 1.00 94.56 105 PHE A CA 1
ATOM 901 C C . PHE A 1 105 ? -14.039 -8.599 17.754 1.00 94.56 105 PHE A C 1
ATOM 903 O O . PHE A 1 105 ? -14.692 -9.252 18.567 1.00 94.56 105 PHE A O 1
ATOM 910 N N . LYS A 1 106 ? -13.311 -7.536 18.115 1.00 92.25 106 LYS A N 1
ATOM 911 C CA . LYS A 1 106 ? -13.168 -7.082 19.501 1.00 92.25 106 LYS A CA 1
ATOM 912 C C . LYS A 1 106 ? -14.502 -6.691 20.142 1.00 92.25 106 LYS A C 1
ATOM 914 O O . LYS A 1 106 ? -14.632 -6.829 21.342 1.00 92.25 106 LYS A O 1
ATOM 919 N N . LYS A 1 107 ? -15.473 -6.197 19.372 1.00 88.75 107 LYS A N 1
ATOM 920 C CA . LYS A 1 107 ? -16.789 -5.795 19.890 1.00 88.75 107 LYS A CA 1
ATOM 921 C C . LYS A 1 107 ? -17.727 -6.979 20.163 1.00 88.75 107 LYS A C 1
ATOM 923 O O . LYS A 1 107 ? -18.629 -6.844 20.982 1.00 88.75 107 LYS A O 1
ATOM 928 N N . TYR A 1 108 ? -17.590 -8.074 19.413 1.00 83.81 108 TYR A N 1
ATOM 929 C CA . TYR A 1 108 ? -18.541 -9.196 19.446 1.00 83.81 108 TYR A CA 1
ATOM 930 C C . TYR A 1 108 ? -18.012 -10.449 20.149 1.00 83.81 108 TYR A C 1
ATOM 932 O O . TYR A 1 108 ? -18.811 -11.312 20.502 1.00 83.81 108 TYR A O 1
ATOM 940 N N . VAL A 1 109 ? -16.695 -10.576 20.325 1.00 83.19 109 VAL A N 1
ATOM 941 C CA . VAL A 1 109 ? -16.062 -11.755 20.945 1.00 83.19 109 VAL A CA 1
ATOM 942 C C . VAL A 1 109 ? -15.497 -11.454 22.334 1.00 83.19 109 VAL A C 1
ATOM 944 O O . VAL A 1 109 ? -15.391 -12.366 23.151 1.00 83.19 109 VAL A O 1
ATOM 947 N N . TRP A 1 110 ? -15.156 -10.195 22.604 1.00 62.62 110 TRP A N 1
ATOM 948 C CA . TRP A 1 110 ? -14.631 -9.709 23.882 1.00 62.62 110 TRP A CA 1
ATOM 949 C C . TRP A 1 110 ? -15.581 -8.670 24.473 1.00 62.62 110 TRP A C 1
ATOM 951 O O . TRP A 1 110 ? -15.604 -8.563 25.718 1.00 62.62 110 TRP A O 1
#

Secondary structure (DSSP, 8-state):
--HHHHHHIIIIIHHHHHHHHHHHHHHGGGHHHHHHHHHHIIIIIHHHHHHHHHTTS----GGGS-S-EESS-TTTSEEHHHHHIIIIIHHHHHHHHHHHHHHHHHHHH-

Foldseek 3Di:
DLPPVVCCCVPFVVVLVVLCVVCVVLCVVVVVVLVVQLVCQLVPVQVVVLVCLQVVVDFDDPPNAPLDFPPDHRRRTDGPSCNCCRRHRVSSRVVSVVSVVVVVCVVPVD